Protein AF-A0A662K5C8-F1 (afdb_monomer_lite)

pLDDT: mean 92.62, std 7.25, range [57.12, 96.88]

Secondary structure (DSSP, 8-state):
-HHHHHHHHTT---------SSPPHHHHHHHHHHH--S-----S-S-HHHHHHHHHHH--

Structure (mmCIF, N/CA/C/O backbone):
data_AF-A0A662K5C8-F1
#
_entry.id   AF-A0A662K5C8-F1
#
loop_
_atom_site.group_PDB
_atom_site.id
_atom_site.type_symbol
_atom_site.label_atom_id
_atom_site.label_alt_id
_atom_site.label_comp_id
_atom_site.label_asym_id
_atom_site.label_entity_id
_atom_site.label_seq_id
_atom_site.pdbx_PDB_ins_code
_atom_site.Cartn_x
_atom_site.Cartn_y
_atom_site.Cartn_z
_atom_site.occupancy
_atom_site.B_iso_or_equiv
_atom_site.auth_seq_id
_atom_site.auth_comp_id
_atom_site.auth_asym_id
_atom_site.auth_atom_id
_atom_site.pdbx_PDB_model_num
ATOM 1 N N . LYS A 1 1 ? 19.183 0.197 -11.558 1.00 61.88 1 LYS A N 1
ATOM 2 C CA . LYS A 1 1 ? 19.547 1.193 -12.601 1.00 61.88 1 LYS A CA 1
ATOM 3 C C . LYS A 1 1 ? 20.691 0.721 -13.505 1.00 61.88 1 LYS A C 1
ATOM 5 O O . LYS A 1 1 ? 20.567 0.898 -14.702 1.00 61.88 1 LYS A O 1
ATOM 10 N N . LYS A 1 2 ? 21.734 0.048 -12.986 1.00 83.38 2 LYS A N 1
ATOM 11 C CA . LYS A 1 2 ? 22.887 -0.420 -13.787 1.00 83.38 2 LYS A CA 1
ATOM 12 C C . LYS A 1 2 ? 22.508 -1.227 -15.048 1.00 83.38 2 LYS A C 1
ATOM 14 O O . LYS A 1 2 ? 23.008 -0.913 -16.113 1.00 83.38 2 LYS A O 1
ATOM 19 N N . LEU A 1 3 ? 21.583 -2.189 -14.943 1.00 92.81 3 LEU A 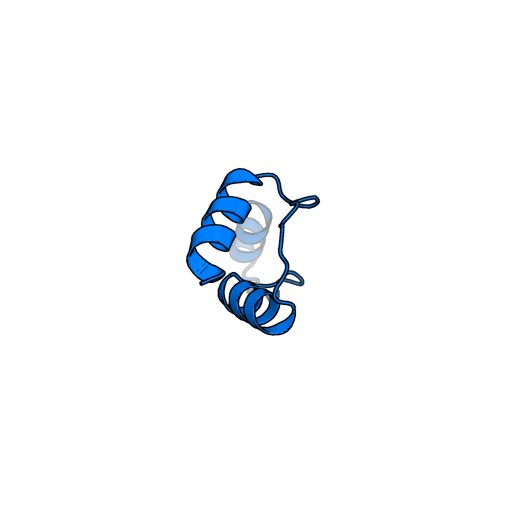N 1
ATOM 20 C CA . LEU A 1 3 ? 21.143 -3.022 -16.077 1.00 92.81 3 LEU A CA 1
ATOM 21 C C . LEU A 1 3 ? 20.522 -2.211 -17.228 1.00 92.81 3 LEU A C 1
ATOM 23 O O . LEU A 1 3 ? 20.941 -2.351 -18.366 1.00 92.81 3 LEU A O 1
ATOM 27 N N . PHE A 1 4 ? 19.557 -1.336 -16.933 1.00 91.75 4 PHE A N 1
ATOM 28 C CA . PHE A 1 4 ? 18.893 -0.521 -17.957 1.00 91.75 4 PHE A CA 1
ATOM 29 C C . PHE A 1 4 ? 19.853 0.439 -18.660 1.00 91.75 4 PHE A C 1
ATOM 31 O O . PHE A 1 4 ? 19.732 0.650 -19.860 1.00 91.75 4 PHE A O 1
ATOM 38 N N . ASN A 1 5 ? 20.843 0.965 -17.934 1.00 92.50 5 ASN A N 1
ATOM 39 C CA . ASN A 1 5 ? 21.873 1.815 -18.524 1.00 92.50 5 ASN A CA 1
ATOM 40 C C . ASN A 1 5 ? 22.735 1.035 -19.533 1.00 92.50 5 ASN A C 1
ATOM 42 O O . ASN A 1 5 ? 23.046 1.559 -20.595 1.00 92.50 5 ASN A O 1
ATOM 46 N N . TRP A 1 6 ? 23.084 -0.221 -19.231 1.00 95.62 6 TRP A N 1
ATOM 47 C CA . TRP A 1 6 ? 23.797 -1.088 -20.175 1.00 95.62 6 TRP A CA 1
ATOM 48 C C . TRP A 1 6 ? 22.9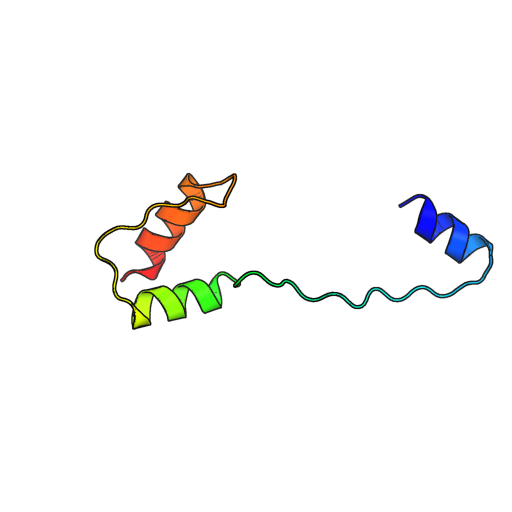48 -1.449 -21.394 1.00 95.62 6 TRP A C 1
ATOM 50 O O . TRP A 1 6 ? 23.446 -1.382 -22.512 1.00 95.62 6 TRP A O 1
ATOM 60 N N . LEU A 1 7 ? 21.666 -1.773 -21.199 1.00 95.12 7 LEU A N 1
ATOM 61 C CA . LEU A 1 7 ? 20.748 -2.053 -22.310 1.00 95.12 7 LEU A CA 1
ATOM 62 C C . LEU A 1 7 ? 20.621 -0.846 -23.252 1.00 95.12 7 LEU A C 1
ATOM 64 O O . LEU A 1 7 ? 20.692 -1.015 -24.466 1.00 95.12 7 LEU A O 1
ATOM 68 N N . ALA A 1 8 ? 20.536 0.367 -22.699 1.00 93.44 8 ALA A N 1
ATOM 69 C CA . ALA A 1 8 ? 20.501 1.598 -23.483 1.00 93.44 8 ALA A 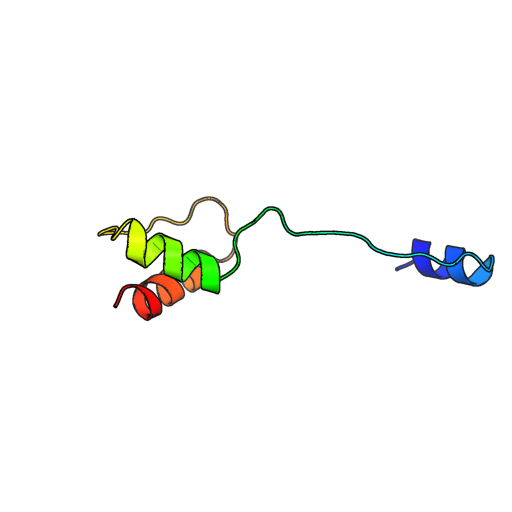CA 1
ATOM 70 C C . ALA A 1 8 ? 21.797 1.832 -24.281 1.00 93.44 8 ALA A C 1
ATOM 72 O O . ALA A 1 8 ? 21.724 2.168 -25.460 1.00 93.44 8 ALA A O 1
ATOM 73 N N . LEU A 1 9 ? 22.973 1.611 -23.676 1.00 95.88 9 LEU A N 1
ATOM 74 C CA . LEU A 1 9 ? 24.268 1.723 -24.370 1.00 95.88 9 LEU A CA 1
ATOM 75 C C . LEU A 1 9 ? 24.405 0.733 -25.536 1.00 95.88 9 LEU A C 1
ATOM 77 O O . LEU A 1 9 ? 25.077 1.037 -26.515 1.00 95.88 9 LEU A O 1
ATOM 81 N N . LEU A 1 10 ? 23.761 -0.431 -25.444 1.00 96.75 10 LEU A N 1
ATOM 82 C CA . LEU A 1 10 ? 23.755 -1.457 -26.490 1.00 96.75 10 LEU A CA 1
ATOM 83 C C . LEU A 1 10 ? 22.651 -1.246 -27.542 1.00 96.75 10 LEU A C 1
ATOM 85 O O . LEU A 1 10 ? 22.458 -2.105 -28.398 1.00 96.75 10 LEU A O 1
ATOM 89 N N . GLY A 1 11 ? 21.905 -0.137 -27.479 1.00 96.12 11 GLY A N 1
ATOM 90 C CA . GLY A 1 11 ? 20.807 0.150 -28.407 1.00 96.12 11 GLY A CA 1
ATOM 91 C C . GLY A 1 11 ? 19.562 -0.722 -28.200 1.00 96.12 11 GLY A C 1
ATOM 92 O O . GLY A 1 11 ? 18.693 -0.768 -29.068 1.00 96.12 11 GLY A O 1
ATOM 93 N N . VAL A 1 12 ? 19.449 -1.413 -27.061 1.00 96.38 12 VAL A N 1
ATOM 94 C CA . VAL A 1 12 ? 18.327 -2.310 -26.760 1.00 96.38 12 VAL A CA 1
ATOM 95 C C . VAL A 1 12 ? 17.219 -1.549 -26.038 1.00 96.38 12 VAL A C 1
ATOM 97 O O . VAL A 1 12 ? 17.392 -1.066 -24.916 1.00 96.38 12 VAL A O 1
ATOM 100 N N . THR A 1 13 ? 16.036 -1.489 -26.649 1.00 94.06 13 THR A N 1
ATOM 101 C CA . THR A 1 13 ? 14.846 -0.912 -26.012 1.00 94.06 13 THR A CA 1
ATOM 102 C C . THR A 1 13 ? 14.262 -1.872 -24.973 1.00 94.06 13 THR A C 1
ATOM 104 O O . THR A 1 13 ? 13.908 -3.006 -25.284 1.00 94.06 13 THR A O 1
ATOM 107 N N . SER A 1 14 ? 14.121 -1.413 -23.728 1.00 92.69 14 SER A N 1
ATOM 108 C CA . SER A 1 14 ? 13.555 -2.207 -22.631 1.00 92.69 14 SER A CA 1
ATOM 109 C C . SER A 1 14 ? 12.181 -1.690 -22.206 1.00 92.69 14 SER A C 1
ATOM 111 O O . SER A 1 14 ? 12.055 -0.516 -21.850 1.00 92.69 14 SER A O 1
ATOM 113 N N . TYR A 1 15 ? 11.187 -2.573 -22.122 1.00 92.38 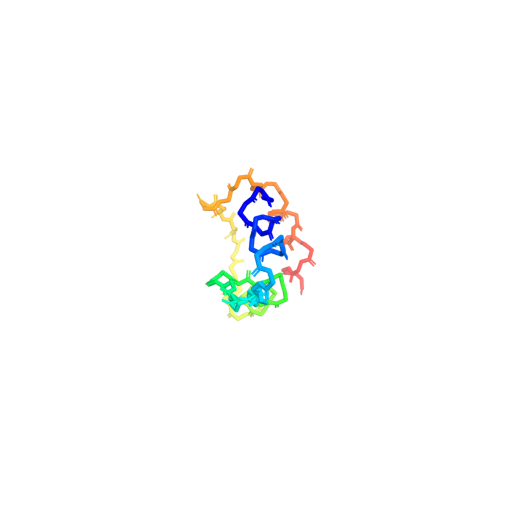15 TYR A N 1
ATOM 114 C CA . TYR A 1 15 ? 9.860 -2.252 -21.592 1.00 92.38 15 TYR A CA 1
ATOM 115 C C . TYR A 1 15 ? 9.617 -2.981 -20.272 1.00 92.38 15 TYR A C 1
ATOM 117 O O . TYR A 1 15 ? 9.890 -4.175 -20.149 1.00 92.38 15 TYR A O 1
ATOM 125 N N . ARG A 1 16 ? 9.087 -2.274 -19.267 1.00 91.38 16 ARG A N 1
ATOM 126 C CA . ARG A 1 16 ? 8.671 -2.892 -18.003 1.00 91.38 16 ARG A CA 1
ATOM 127 C C . ARG A 1 16 ? 7.176 -3.174 -18.046 1.00 91.38 16 ARG A C 1
ATOM 129 O O . ARG A 1 16 ? 6.376 -2.254 -17.929 1.00 91.38 16 ARG A O 1
ATOM 136 N N . ILE A 1 17 ? 6.820 -4.449 -18.132 1.00 94.12 17 ILE A N 1
ATOM 137 C CA . ILE A 1 17 ? 5.438 -4.914 -18.016 1.00 94.12 17 ILE A CA 1
ATOM 138 C C . ILE A 1 17 ? 5.301 -5.556 -16.636 1.00 94.12 17 ILE A C 1
ATOM 140 O O . ILE A 1 17 ? 5.864 -6.615 -16.374 1.00 94.12 17 ILE A O 1
ATOM 144 N N . HIS A 1 18 ? 4.637 -4.864 -15.714 1.00 94.31 18 HIS A N 1
ATOM 145 C CA . HIS A 1 18 ? 4.448 -5.337 -14.345 1.00 94.31 18 HIS A CA 1
ATOM 146 C C . HIS A 1 18 ? 3.126 -4.826 -13.782 1.00 94.31 18 HIS A C 1
ATOM 148 O O . HIS A 1 18 ? 2.792 -3.656 -13.951 1.00 94.31 18 HIS A O 1
ATOM 154 N N . LEU A 1 19 ? 2.436 -5.695 -13.048 1.00 93.62 19 LEU A N 1
ATOM 155 C CA . LEU A 1 19 ? 1.246 -5.385 -12.265 1.00 93.62 19 LEU A CA 1
ATOM 156 C C . LEU A 1 19 ? 1.476 -5.834 -10.820 1.00 93.62 19 LEU A C 1
ATOM 158 O O . LEU A 1 19 ? 2.076 -6.883 -10.577 1.00 93.62 19 LEU A O 1
ATOM 162 N N . SER A 1 20 ? 1.003 -5.029 -9.868 1.00 92.88 20 SER A N 1
ATOM 163 C CA . SER A 1 20 ? 0.998 -5.398 -8.451 1.00 92.88 20 SER A CA 1
ATOM 164 C C . SER A 1 20 ? -0.007 -6.526 -8.225 1.00 92.88 20 SER A C 1
ATOM 166 O O . SER A 1 20 ? -1.144 -6.429 -8.670 1.00 92.88 20 SER A O 1
ATOM 168 N N . GLY A 1 21 ? 0.395 -7.569 -7.496 1.00 94.75 21 GLY A N 1
ATOM 169 C CA . GLY A 1 21 ? -0.528 -8.603 -7.008 1.00 94.75 21 GLY A CA 1
ATOM 170 C C . GLY A 1 21 ? -1.250 -8.219 -5.710 1.00 94.75 21 GLY A C 1
ATOM 171 O O . GLY A 1 21 ? -2.087 -8.972 -5.224 1.00 94.75 21 GLY A O 1
ATOM 172 N N . HIS A 1 22 ? -0.911 -7.069 -5.121 1.00 95.44 22 HIS A N 1
ATOM 173 C CA . HIS A 1 22 ? -1.535 -6.567 -3.901 1.00 95.44 22 HIS A CA 1
ATOM 174 C C . HIS A 1 22 ? -2.588 -5.517 -4.212 1.00 95.44 22 HIS A C 1
ATOM 176 O O . HIS A 1 22 ? -2.393 -4.684 -5.100 1.00 95.44 22 HIS A O 1
ATOM 182 N N . TYR A 1 23 ? -3.648 -5.529 -3.406 1.00 94.50 23 TYR A N 1
ATOM 183 C CA . TYR A 1 23 ? -4.719 -4.552 -3.483 1.00 94.50 23 TYR A CA 1
ATOM 184 C C . TYR A 1 23 ? -4.201 -3.123 -3.272 1.00 94.50 23 TYR A C 1
ATOM 186 O O . TYR A 1 23 ? -3.307 -2.856 -2.461 1.00 94.50 23 TYR A O 1
ATOM 194 N N . HIS A 1 24 ? -4.821 -2.182 -3.967 1.00 93.56 24 HIS A N 1
ATOM 195 C CA . HIS A 1 24 ? -4.604 -0.755 -3.797 1.00 93.56 24 HIS A CA 1
ATOM 196 C C . HIS A 1 24 ? -5.536 -0.160 -2.723 1.00 93.56 24 HIS A C 1
ATOM 198 O O . HIS A 1 24 ? -6.551 -0.759 -2.361 1.00 93.56 24 HIS A O 1
ATOM 204 N N . PRO A 1 25 ? -5.262 1.059 -2.216 1.00 91.50 25 PRO A N 1
ATOM 205 C CA . PRO A 1 25 ? -6.088 1.681 -1.174 1.00 91.50 25 PRO A CA 1
ATOM 206 C C . PRO A 1 25 ? -7.580 1.836 -1.523 1.00 91.50 25 PRO A C 1
ATOM 208 O O . PRO A 1 25 ? -8.430 1.756 -0.637 1.00 91.50 25 PRO A O 1
ATOM 211 N N . TYR A 1 26 ? -7.926 2.037 -2.799 1.00 92.69 26 TYR A N 1
ATOM 212 C CA . TYR A 1 26 ? -9.330 2.126 -3.222 1.00 92.69 26 TYR A CA 1
ATOM 213 C C . TYR A 1 26 ? -10.036 0.760 -3.168 1.00 92.69 26 TYR A C 1
ATOM 215 O O . TYR A 1 26 ? -11.204 0.681 -2.789 1.00 92.69 26 TYR A O 1
ATOM 223 N N . GLU A 1 27 ? -9.321 -0.326 -3.472 1.00 95.25 27 GLU A N 1
ATOM 224 C CA . GLU A 1 27 ? -9.821 -1.697 -3.329 1.00 95.25 27 GLU A CA 1
ATOM 225 C C . GLU A 1 27 ? -9.950 -2.060 -1.855 1.00 95.25 27 GLU A C 1
ATOM 227 O O . GLU A 1 27 ? -10.949 -2.650 -1.452 1.00 95.25 27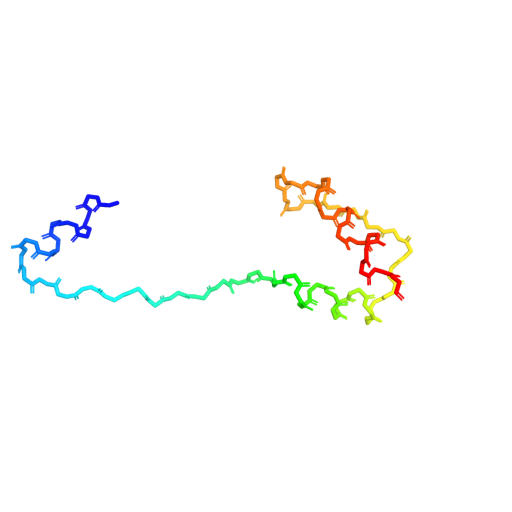 GLU A O 1
ATOM 232 N N . PHE A 1 28 ? -9.004 -1.616 -1.024 1.00 94.69 28 PHE A N 1
ATOM 233 C CA . PHE A 1 28 ? -9.094 -1.7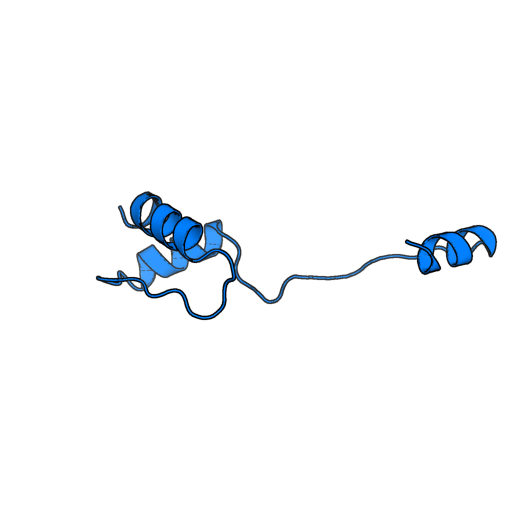56 0.425 1.00 94.69 28 PHE A CA 1
ATOM 234 C C . PHE A 1 28 ? -10.382 -1.133 0.977 1.00 94.69 28 PHE A C 1
ATOM 236 O O . PHE A 1 28 ? -11.084 -1.784 1.746 1.00 94.69 28 PHE A O 1
ATOM 243 N N . LYS A 1 29 ? -10.766 0.069 0.521 1.00 94.00 29 LYS A N 1
ATOM 244 C CA . LYS A 1 29 ? -12.063 0.679 0.873 1.00 94.00 29 LYS A CA 1
ATOM 245 C C . LYS A 1 29 ? -13.234 -0.253 0.550 1.00 94.00 29 LYS A C 1
ATOM 247 O O . LYS A 1 29 ? -14.101 -0.467 1.393 1.00 94.00 29 LYS A O 1
ATOM 252 N N . LYS A 1 30 ? -13.244 -0.830 -0.656 1.00 95.81 30 LYS A N 1
ATOM 253 C CA . LYS A 1 30 ? -14.294 -1.755 -1.103 1.00 95.81 30 LYS A CA 1
ATOM 254 C C . LYS A 1 30 ? -14.330 -3.023 -0.246 1.00 95.81 30 LYS A C 1
ATOM 256 O O . LYS A 1 30 ? -15.412 -3.472 0.128 1.00 95.81 30 LYS A O 1
ATOM 261 N N . ILE A 1 31 ? -13.164 -3.560 0.114 1.00 95.38 31 ILE A N 1
ATOM 262 C CA . ILE A 1 31 ? -13.039 -4.705 1.024 1.00 95.38 31 ILE A CA 1
ATOM 263 C C . ILE A 1 31 ? -13.655 -4.358 2.384 1.00 95.38 31 ILE A C 1
ATOM 265 O O . ILE A 1 31 ? -14.493 -5.110 2.877 1.00 95.38 31 ILE A O 1
ATOM 269 N N . LEU A 1 32 ? -13.317 -3.202 2.963 1.00 95.00 32 LEU A N 1
ATOM 270 C CA . LEU A 1 32 ? -13.861 -2.768 4.254 1.00 95.00 32 LEU A CA 1
ATOM 271 C C . LEU A 1 32 ? -15.382 -2.591 4.227 1.00 95.00 32 LEU A C 1
ATOM 273 O O . LEU A 1 32 ? -16.060 -3.055 5.140 1.00 95.00 32 LEU A O 1
ATOM 277 N N . GLN A 1 33 ? -15.924 -1.977 3.174 1.00 93.56 33 GLN A N 1
ATOM 278 C CA . GLN A 1 33 ? -17.370 -1.780 3.013 1.00 93.56 33 GLN A CA 1
ATOM 279 C C . GLN A 1 33 ? -18.135 -3.097 2.839 1.00 93.56 33 GLN A C 1
ATOM 281 O O . GLN A 1 33 ? -19.279 -3.209 3.280 1.00 93.56 33 GLN A O 1
ATOM 286 N N . THR A 1 34 ? -17.500 -4.087 2.209 1.00 96.12 34 THR A N 1
ATOM 287 C CA . THR A 1 34 ? -18.096 -5.405 1.960 1.00 96.12 34 THR A CA 1
ATOM 288 C C . THR A 1 34 ? -18.052 -6.277 3.212 1.00 96.12 34 THR A C 1
ATOM 290 O O . THR A 1 34 ? -19.061 -6.859 3.596 1.00 96.12 34 THR A O 1
ATOM 293 N N . VAL A 1 35 ? -16.892 -6.352 3.869 1.00 95.62 35 VAL A N 1
ATOM 294 C CA . VAL A 1 35 ? -16.657 -7.242 5.017 1.00 95.62 35 VAL A CA 1
ATOM 295 C C . VAL A 1 35 ? -17.192 -6.648 6.325 1.00 95.62 35 VAL A C 1
ATOM 297 O O . VAL A 1 35 ? -17.573 -7.394 7.222 1.00 95.62 35 VAL A O 1
ATOM 300 N N . LYS A 1 36 ? -17.220 -5.314 6.449 1.00 94.06 36 LYS A N 1
ATOM 301 C CA . LYS A 1 36 ? -17.616 -4.566 7.658 1.00 94.06 36 LYS A CA 1
ATOM 302 C C . LYS A 1 36 ? -16.961 -5.099 8.945 1.00 94.06 36 LYS A C 1
ATOM 304 O O . LYS A 1 36 ? -17.655 -5.435 9.909 1.00 94.06 36 LYS A O 1
ATOM 309 N N . PRO A 1 37 ? -15.620 -5.210 8.987 1.00 94.69 37 PRO A N 1
ATOM 310 C CA . PRO A 1 37 ? -14.946 -5.778 10.142 1.00 94.69 37 PRO A CA 1
ATOM 311 C C . PRO A 1 37 ? -15.018 -4.825 11.343 1.00 94.69 37 PRO A C 1
ATOM 313 O O . PRO A 1 37 ? -14.848 -3.616 11.206 1.00 94.69 37 PRO A O 1
ATOM 316 N N . LYS A 1 38 ? -15.197 -5.380 12.548 1.00 93.12 38 LYS A N 1
ATOM 317 C CA . LYS A 1 38 ? -15.192 -4.599 13.802 1.00 93.12 38 LYS A CA 1
ATOM 318 C C . LYS A 1 38 ? -13.792 -4.128 14.211 1.00 93.12 38 LYS A C 1
ATOM 320 O O . LYS A 1 38 ? -13.655 -3.120 14.893 1.00 93.12 38 LYS A O 1
ATOM 325 N N . LYS A 1 39 ? -12.753 -4.880 13.839 1.00 93.75 39 LYS A N 1
ATOM 326 C CA . LYS A 1 39 ? -11.352 -4.611 14.187 1.00 93.75 39 LYS A CA 1
ATOM 327 C C . LYS A 1 39 ? -10.442 -5.038 13.040 1.00 93.75 39 LYS A C 1
ATOM 329 O O . LYS A 1 39 ? -10.693 -6.063 12.411 1.00 93.75 39 LYS A O 1
ATOM 334 N N . LEU A 1 40 ? -9.371 -4.281 12.815 1.00 94.81 40 LEU A N 1
ATOM 335 C CA . LEU A 1 40 ? -8.326 -4.592 11.841 1.00 94.81 40 LEU A CA 1
ATOM 336 C C . LEU A 1 40 ? -7.006 -4.941 12.544 1.00 94.81 40 LEU A C 1
ATOM 338 O O . LEU A 1 40 ? -6.591 -4.233 13.461 1.00 94.81 40 LEU A O 1
ATOM 342 N N . ILE A 1 41 ? -6.333 -6.003 12.088 1.00 96.38 41 ILE A N 1
ATOM 343 C CA . ILE A 1 41 ? -4.996 -6.408 12.554 1.00 96.38 41 ILE A CA 1
ATOM 344 C C . ILE A 1 41 ? -4.074 -6.565 11.329 1.00 96.38 41 ILE A C 1
ATOM 346 O O . ILE A 1 41 ? -4.207 -7.542 10.593 1.00 96.38 41 ILE A O 1
ATOM 350 N N . PRO A 1 42 ? -3.156 -5.615 11.068 1.00 95.69 42 PRO A N 1
ATOM 351 C CA . PRO A 1 42 ? -2.197 -5.720 9.967 1.00 95.69 42 PRO A CA 1
ATOM 352 C C . PRO A 1 42 ? -1.103 -6.762 10.256 1.00 95.69 42 PRO A C 1
ATOM 354 O O . PRO A 1 42 ? -0.421 -6.653 11.270 1.00 95.69 42 PRO A O 1
ATOM 357 N N . ILE A 1 43 ? -0.895 -7.730 9.352 1.00 95.62 43 ILE A N 1
ATOM 358 C CA . ILE A 1 43 ? 0.123 -8.797 9.512 1.00 95.62 43 ILE A CA 1
ATOM 359 C C . ILE A 1 43 ? 1.219 -8.800 8.430 1.00 95.62 43 ILE A C 1
ATOM 361 O O . ILE A 1 43 ? 2.340 -9.211 8.702 1.00 95.62 43 ILE A O 1
ATOM 365 N N . HIS A 1 44 ? 0.937 -8.310 7.215 1.00 96.12 44 HIS A N 1
ATOM 366 C CA . HIS A 1 44 ? 1.872 -8.329 6.077 1.00 96.12 44 HIS A CA 1
ATOM 367 C C . HIS A 1 44 ? 2.179 -6.914 5.569 1.00 96.12 44 HIS A C 1
ATOM 369 O O . HIS A 1 44 ? 1.996 -6.577 4.401 1.00 96.12 44 HIS A O 1
ATOM 375 N N . THR A 1 45 ? 2.593 -6.039 6.482 1.00 94.69 45 THR A N 1
ATOM 376 C CA . THR A 1 45 ? 3.009 -4.672 6.156 1.00 94.69 45 THR A CA 1
ATOM 377 C C . THR A 1 45 ? 4.073 -4.193 7.132 1.00 94.69 45 THR A C 1
ATOM 379 O O . THR A 1 45 ? 4.015 -4.491 8.322 1.00 94.69 45 THR A O 1
ATOM 382 N N . LYS A 1 46 ? 5.035 -3.408 6.638 1.00 96.88 46 LYS A N 1
ATOM 383 C CA . LYS A 1 46 ? 6.011 -2.704 7.487 1.00 96.88 46 LYS A CA 1
ATOM 384 C C . LYS A 1 46 ? 5.444 -1.412 8.090 1.00 96.88 46 LYS A C 1
ATOM 386 O O . LYS A 1 46 ? 6.061 -0.839 8.979 1.00 96.88 46 LYS A O 1
ATOM 391 N N . ALA A 1 47 ? 4.278 -0.962 7.622 1.00 95.62 47 ALA A N 1
ATOM 392 C CA . ALA A 1 47 ? 3.616 0.264 8.064 1.00 95.62 47 ALA A CA 1
ATOM 393 C C . ALA A 1 47 ? 2.224 -0.032 8.663 1.00 95.62 47 ALA A C 1
ATOM 395 O O . ALA A 1 47 ? 1.204 0.402 8.120 1.00 95.62 47 ALA A O 1
ATOM 396 N N . PRO A 1 48 ? 2.142 -0.775 9.786 1.00 96.31 48 PRO A N 1
ATOM 397 C CA . PRO A 1 48 ? 0.860 -1.149 10.384 1.00 96.31 48 PRO A CA 1
ATOM 398 C C . PRO A 1 48 ? 0.051 0.072 10.845 1.00 96.31 48 PRO A C 1
ATOM 400 O O . PRO A 1 48 ? -1.164 0.094 10.675 1.00 96.31 48 PRO A O 1
ATOM 403 N N . LYS A 1 49 ? 0.717 1.118 11.357 1.00 96.19 49 LYS A N 1
ATOM 404 C CA . LYS A 1 49 ? 0.067 2.358 11.819 1.00 96.19 49 LYS A CA 1
ATOM 405 C C . LYS A 1 49 ? -0.736 3.035 10.706 1.00 96.19 49 LYS A C 1
ATOM 407 O O . LYS A 1 49 ? -1.920 3.293 10.882 1.00 96.19 49 LYS A O 1
ATOM 412 N N . THR A 1 50 ? -0.127 3.211 9.533 1.00 94.56 50 THR A N 1
ATOM 413 C CA . THR A 1 50 ? -0.784 3.802 8.357 1.00 94.56 50 THR A CA 1
ATOM 414 C C . THR A 1 50 ? -2.010 3.002 7.929 1.00 94.56 50 THR A C 1
ATOM 416 O O . THR A 1 50 ? -3.030 3.575 7.559 1.00 94.56 50 THR A O 1
ATOM 419 N N . MET A 1 51 ? -1.945 1.670 8.004 1.00 94.94 51 MET A N 1
ATOM 420 C CA . MET A 1 51 ? -3.079 0.821 7.643 1.00 94.94 51 MET A CA 1
ATOM 421 C C . MET A 1 51 ? -4.252 0.973 8.624 1.00 94.94 51 MET A C 1
ATOM 423 O O . MET A 1 51 ? -5.407 0.989 8.201 1.00 94.94 51 MET A O 1
ATOM 427 N N . ILE A 1 52 ? -3.964 1.129 9.920 1.00 95.38 52 ILE A N 1
ATOM 428 C CA . ILE A 1 52 ? -4.978 1.378 10.956 1.00 95.38 52 ILE A CA 1
ATOM 429 C C . ILE A 1 52 ? -5.597 2.773 10.792 1.00 95.38 52 ILE A C 1
ATOM 431 O O . ILE A 1 52 ? -6.815 2.916 10.856 1.00 95.38 52 ILE A O 1
ATOM 435 N N . GLU A 1 53 ? -4.791 3.801 10.530 1.00 94.75 53 GLU A N 1
ATOM 436 C CA . GLU A 1 53 ? -5.295 5.150 10.235 1.00 94.75 53 GLU A CA 1
ATOM 437 C C . GLU A 1 53 ? -6.204 5.150 9.002 1.00 94.75 53 GLU A C 1
ATOM 439 O O . GLU A 1 53 ? -7.292 5.732 9.021 1.00 94.75 53 GLU A O 1
ATOM 444 N N . LEU A 1 54 ? -5.794 4.439 7.949 1.00 93.69 54 LEU A N 1
ATOM 445 C CA . LEU A 1 54 ? -6.585 4.280 6.736 1.00 93.69 54 LEU A CA 1
ATOM 446 C C . LEU A 1 54 ? -7.914 3.567 7.025 1.00 93.69 54 LEU A C 1
ATOM 448 O O . LEU A 1 54 ? -8.953 3.997 6.531 1.00 93.69 54 LEU A O 1
ATOM 452 N N . PHE A 1 55 ? -7.899 2.526 7.859 1.00 95.00 55 PHE A N 1
ATOM 453 C CA . PHE A 1 55 ? -9.105 1.838 8.318 1.00 95.00 55 PHE A CA 1
ATOM 454 C C . PHE A 1 55 ? -10.057 2.760 9.079 1.00 95.00 55 PHE A C 1
ATOM 456 O O . PHE A 1 55 ? -11.238 2.804 8.756 1.00 95.00 55 PHE A O 1
ATOM 463 N N . ASN A 1 56 ? -9.553 3.562 10.015 1.00 93.31 56 ASN A N 1
ATOM 464 C CA . ASN A 1 56 ? -10.378 4.504 10.777 1.00 93.31 56 ASN A CA 1
ATOM 465 C C . ASN A 1 56 ? -10.974 5.611 9.892 1.00 93.31 56 ASN A C 1
ATOM 467 O O . ASN A 1 56 ? -12.071 6.103 10.159 1.00 93.31 56 ASN A O 1
ATOM 471 N N . LYS A 1 57 ? -10.260 6.003 8.831 1.00 91.94 57 LYS A N 1
ATOM 472 C CA . LYS A 1 57 ? -10.727 7.003 7.864 1.00 91.94 57 LYS A CA 1
ATOM 473 C C . LYS A 1 57 ? -11.774 6.447 6.894 1.00 91.94 57 LYS A C 1
ATOM 475 O O . LYS A 1 57 ? -12.690 7.174 6.525 1.00 91.94 57 LYS A O 1
ATOM 480 N N . LEU A 1 58 ? -11.607 5.201 6.447 1.00 88.19 58 LEU A N 1
ATOM 481 C CA . LEU A 1 58 ? -12.418 4.576 5.392 1.00 88.19 58 LEU A CA 1
ATOM 482 C C . LEU A 1 58 ? -13.525 3.643 5.902 1.00 88.19 58 LEU A C 1
ATOM 484 O O . LEU A 1 58 ? -14.384 3.263 5.114 1.00 88.19 58 LEU A O 1
ATOM 488 N N . GLY A 1 59 ? -13.473 3.232 7.169 1.00 69.38 59 GLY A N 1
ATOM 489 C CA . GLY A 1 59 ? -14.449 2.351 7.817 1.00 69.38 59 GLY A CA 1
ATOM 490 C C . GLY A 1 59 ? -15.710 3.063 8.321 1.00 69.38 59 GLY A C 1
ATOM 491 O O . GLY A 1 59 ? -16.522 2.428 8.988 1.00 69.38 59 GLY A O 1
ATOM 492 N N . LYS A 1 60 ? -15.855 4.361 8.024 1.00 57.12 60 LYS A N 1
ATOM 493 C CA . LYS A 1 60 ? -17.119 5.107 8.097 1.00 57.12 60 LYS A CA 1
ATOM 494 C C . LYS A 1 60 ? -17.830 5.011 6.751 1.00 57.12 60 LYS A C 1
ATOM 496 O O . LYS A 1 60 ? -19.058 4.805 6.768 1.00 57.12 60 LYS A O 1
#

Sequence (60 aa):
KKLFNWLALLGVTSYRIHLSGHYHPYEFKKILQTVKPKKLIPIHTKAPKTMIELFNKLGK

Foldseek 3Di:
DVVVVVCVVVVHDDDDDDDDPDDDLVVVLVVCVVVVDPDDDDDPDPCRVVVVVSCVVSSD

Radius of gyration: 18.86 Å; chains: 1; bounding box: 42×16×43 Å